Protein AF-A0A1D1Y0Y3-F1 (afdb_monomer_lite)

Radius of gyration: 19.17 Å; chains: 1; bounding box: 54×36×63 Å

Organism: NCBI:txid1678845

Structure (mmCIF, N/CA/C/O backbone):
data_AF-A0A1D1Y0Y3-F1
#
_entry.id   AF-A0A1D1Y0Y3-F1
#
loop_
_atom_site.group_PDB
_atom_site.id
_atom_site.type_symbol
_atom_site.label_atom_id
_atom_site.label_alt_id
_atom_site.label_comp_id
_atom_site.label_asym_id
_atom_site.label_entity_id
_atom_site.label_seq_id
_atom_site.pdbx_PDB_ins_code
_atom_site.Cartn_x
_atom_site.Cartn_y
_atom_site.Cartn_z
_atom_site.occupancy
_atom_site.B_iso_or_equiv
_atom_site.auth_seq_id
_atom_site.auth_comp_id
_atom_site.auth_asym_id
_atom_site.auth_atom_id
_atom_site.pdbx_PDB_model_num
ATOM 1 N N . ASN A 1 1 ? 37.217 -6.442 -28.631 1.00 51.69 1 ASN A N 1
ATOM 2 C CA . ASN A 1 1 ? 36.658 -6.351 -27.261 1.00 51.69 1 ASN A CA 1
ATOM 3 C C . ASN A 1 1 ? 35.820 -5.081 -27.167 1.00 51.69 1 ASN A C 1
ATOM 5 O O . ASN A 1 1 ? 36.260 -4.084 -26.626 1.00 51.69 1 ASN A O 1
ATOM 9 N N . ALA A 1 2 ? 34.796 -4.977 -28.010 1.00 62.00 2 ALA A N 1
ATOM 10 C CA . ALA A 1 2 ? 33.415 -5.377 -27.722 1.00 62.00 2 ALA A CA 1
ATOM 11 C C . ALA A 1 2 ? 32.707 -4.309 -26.857 1.00 62.00 2 ALA A C 1
ATOM 13 O O . ALA A 1 2 ? 33.110 -4.114 -25.711 1.00 62.00 2 ALA A O 1
ATOM 14 N N . PRO A 1 3 ? 31.664 -3.628 -27.375 1.00 63.59 3 PRO A N 1
ATOM 15 C CA . PRO A 1 3 ? 30.849 -2.651 -26.646 1.00 63.59 3 PRO A CA 1
ATOM 16 C C . PRO A 1 3 ? 29.945 -3.350 -25.611 1.00 63.59 3 PRO A C 1
ATOM 18 O O . PRO A 1 3 ? 28.720 -3.245 -25.638 1.00 63.59 3 PRO A O 1
ATOM 21 N N . ALA A 1 4 ? 30.553 -4.105 -24.698 1.00 76.31 4 ALA A N 1
ATOM 22 C CA . ALA A 1 4 ? 29.864 -4.874 -23.669 1.00 76.31 4 ALA A CA 1
ATOM 23 C C . ALA A 1 4 ? 29.326 -3.969 -22.551 1.00 76.31 4 ALA A C 1
ATOM 25 O O . ALA A 1 4 ? 28.249 -4.209 -22.025 1.00 76.31 4 ALA A O 1
ATOM 26 N N . LEU A 1 5 ? 30.036 -2.885 -22.221 1.00 81.31 5 LEU A N 1
ATOM 27 C CA . LEU A 1 5 ? 29.617 -1.952 -21.174 1.00 81.31 5 LEU A CA 1
ATOM 28 C C . LEU A 1 5 ? 28.300 -1.207 -21.499 1.00 81.31 5 LEU A C 1
ATOM 30 O O . LEU A 1 5 ? 27.392 -1.251 -20.668 1.00 81.31 5 LEU A O 1
ATOM 34 N N . PRO A 1 6 ? 28.127 -0.563 -22.677 1.00 88.19 6 PRO A N 1
ATOM 35 C CA . PRO A 1 6 ? 26.881 0.146 -22.984 1.00 88.19 6 PRO A CA 1
ATOM 36 C C . PRO A 1 6 ? 25.687 -0.799 -23.166 1.00 88.19 6 PRO A C 1
ATOM 38 O O . PRO A 1 6 ? 24.570 -0.453 -22.793 1.00 88.19 6 PRO A O 1
ATOM 41 N N . THR A 1 7 ? 25.908 -2.004 -23.697 1.00 87.38 7 THR A N 1
ATOM 42 C CA . THR A 1 7 ? 24.848 -3.012 -23.858 1.00 87.38 7 THR A CA 1
ATOM 43 C C . THR A 1 7 ? 24.394 -3.575 -22.512 1.00 87.38 7 THR A C 1
ATOM 45 O O . THR A 1 7 ? 23.192 -3.682 -22.274 1.00 87.38 7 THR A O 1
ATOM 48 N N . LEU A 1 8 ? 25.323 -3.850 -21.592 1.00 88.88 8 LEU A N 1
ATOM 49 C CA . LEU A 1 8 ? 25.001 -4.291 -20.234 1.00 88.88 8 LEU A CA 1
ATOM 50 C C . LEU A 1 8 ? 24.248 -3.208 -19.444 1.00 88.88 8 LEU A C 1
ATOM 52 O O . LEU A 1 8 ? 23.271 -3.512 -18.761 1.00 88.88 8 LEU A O 1
ATOM 56 N N . LEU A 1 9 ? 24.649 -1.939 -19.588 1.00 89.88 9 LEU A N 1
ATOM 57 C CA . LEU A 1 9 ? 23.944 -0.809 -18.977 1.00 89.88 9 LEU A CA 1
ATOM 58 C C . LEU A 1 9 ? 22.522 -0.654 -19.537 1.00 89.88 9 LEU A C 1
ATOM 60 O O . LEU A 1 9 ? 21.582 -0.460 -18.768 1.00 89.88 9 LEU A O 1
ATOM 64 N N . ALA A 1 10 ? 22.343 -0.777 -20.855 1.00 89.62 10 ALA A N 1
ATOM 65 C CA . ALA A 1 10 ? 21.025 -0.702 -21.483 1.00 89.62 10 ALA A CA 1
ATOM 66 C C . ALA A 1 10 ? 20.090 -1.822 -20.995 1.00 89.62 10 ALA A C 1
ATOM 68 O O . ALA A 1 10 ? 18.932 -1.557 -20.672 1.00 89.62 10 ALA A O 1
ATOM 69 N N . LEU A 1 11 ? 20.596 -3.054 -20.872 1.00 89.62 11 LEU A N 1
ATOM 70 C CA . LEU A 1 11 ? 19.835 -4.180 -20.322 1.00 89.62 11 LEU A CA 1
ATOM 71 C C . LEU A 1 11 ? 19.471 -3.968 -18.847 1.00 89.62 11 LEU A C 1
ATOM 73 O O . LEU A 1 11 ? 18.345 -4.269 -18.451 1.00 89.62 11 LEU A O 1
ATOM 77 N N . LEU A 1 12 ? 20.384 -3.410 -18.046 1.00 88.25 12 LEU A N 1
ATOM 78 C CA . LEU A 1 12 ? 20.122 -3.079 -16.645 1.00 88.25 12 LEU A CA 1
ATOM 79 C C . LEU A 1 12 ? 19.013 -2.028 -16.513 1.00 88.25 12 LEU A C 1
ATOM 81 O O . LEU A 1 12 ? 18.077 -2.224 -15.741 1.00 88.25 12 LEU A O 1
ATOM 85 N N . LEU A 1 13 ? 19.089 -0.936 -17.278 1.00 88.12 13 LEU A N 1
ATOM 86 C CA . LEU A 1 13 ? 18.068 0.118 -17.279 1.00 88.12 13 LEU A CA 1
ATOM 87 C C . LEU A 1 13 ? 16.710 -0.416 -17.738 1.00 88.12 13 LEU A C 1
ATOM 89 O O . LEU A 1 13 ? 15.682 -0.090 -17.143 1.00 88.12 13 LEU A O 1
ATOM 93 N N . LEU A 1 14 ? 16.709 -1.281 -18.753 1.00 87.25 14 LEU A N 1
ATOM 94 C CA . LEU A 1 14 ? 15.502 -1.938 -19.232 1.00 87.25 14 LEU A CA 1
ATOM 95 C C . LEU A 1 14 ? 14.884 -2.818 -18.131 1.00 87.25 14 LEU A C 1
ATOM 97 O O . LEU A 1 14 ? 13.700 -2.674 -17.828 1.00 87.25 14 LEU A O 1
ATOM 101 N N . ALA A 1 15 ? 15.679 -3.658 -17.465 1.00 84.06 15 ALA A N 1
ATOM 102 C CA . ALA A 1 15 ? 15.217 -4.476 -16.342 1.00 84.06 15 ALA A CA 1
ATOM 103 C C . ALA A 1 15 ? 14.662 -3.624 -15.183 1.00 84.06 15 ALA A C 1
ATOM 105 O O . ALA A 1 15 ? 13.610 -3.941 -14.623 1.00 84.06 15 ALA A O 1
ATOM 106 N N . LEU A 1 16 ? 15.322 -2.507 -14.863 1.00 81.94 16 LEU A N 1
ATOM 107 C CA . LEU A 1 16 ? 14.875 -1.575 -13.827 1.00 81.94 16 LEU A CA 1
ATOM 108 C C . LEU A 1 16 ? 13.547 -0.897 -14.194 1.00 81.94 16 LEU A C 1
ATOM 110 O O . LEU A 1 16 ? 12.701 -0.680 -13.325 1.00 81.94 16 LEU A O 1
ATOM 114 N N . SER A 1 17 ? 13.333 -0.609 -15.481 1.00 79.81 17 SER A N 1
ATOM 115 C CA . SER A 1 17 ? 12.080 -0.024 -15.960 1.00 79.81 17 SER A CA 1
ATOM 116 C C . SER A 1 17 ? 10.904 -0.995 -15.823 1.00 79.81 17 SER A C 1
ATOM 118 O O . SER A 1 17 ? 9.853 -0.598 -15.324 1.00 79.81 17 SER A O 1
ATOM 120 N N . PHE A 1 18 ? 11.092 -2.283 -16.141 1.00 77.88 18 PHE A N 1
ATOM 121 C CA . PHE A 1 18 ? 10.076 -3.321 -15.920 1.00 77.88 18 PHE A CA 1
ATOM 122 C C . PHE A 1 18 ? 9.676 -3.452 -14.445 1.00 77.88 18 PHE A C 1
ATOM 124 O O . PHE A 1 18 ? 8.503 -3.671 -14.132 1.00 77.88 18 PHE A O 1
ATOM 131 N N . LEU A 1 19 ? 10.625 -3.246 -13.530 1.00 73.25 19 LEU A N 1
ATOM 132 C CA . LEU A 1 19 ? 10.358 -3.207 -12.093 1.00 73.25 19 LEU A CA 1
ATOM 133 C C . LEU A 1 19 ? 9.391 -2.077 -11.714 1.00 73.25 19 LEU A C 1
ATOM 135 O O . LEU A 1 19 ? 8.545 -2.248 -10.836 1.00 73.25 19 LEU A O 1
ATOM 139 N N . TRP A 1 20 ? 9.470 -0.940 -12.407 1.00 71.38 20 TRP A N 1
ATOM 140 C CA . TRP A 1 20 ? 8.599 0.207 -12.163 1.00 71.38 20 TRP A CA 1
ATOM 141 C C . TRP A 1 20 ? 7.155 -0.040 -12.611 1.00 71.38 20 TRP A C 1
ATOM 143 O O . TRP A 1 20 ? 6.235 0.438 -11.953 1.00 71.38 20 TRP A O 1
ATOM 153 N N . PHE A 1 21 ? 6.946 -0.826 -13.675 1.00 72.75 21 PHE A N 1
ATOM 154 C CA . PHE A 1 21 ? 5.620 -1.174 -14.211 1.00 72.75 21 PHE A CA 1
ATOM 155 C C . PHE A 1 21 ? 4.878 -2.259 -13.420 1.00 72.75 21 PHE A C 1
ATOM 157 O O . PHE A 1 21 ? 3.725 -2.565 -13.728 1.00 72.75 21 PHE A O 1
ATOM 164 N N . SER A 1 22 ? 5.508 -2.846 -12.403 1.00 73.19 22 SER A N 1
ATOM 165 C CA . SER A 1 22 ? 4.875 -3.883 -11.589 1.00 73.19 22 SER A CA 1
ATOM 166 C C . SER A 1 22 ? 3.700 -3.323 -10.768 1.00 73.19 22 SER A C 1
ATOM 168 O O . SER A 1 22 ? 3.808 -2.222 -10.214 1.00 73.19 22 SER A O 1
ATOM 170 N N . PRO A 1 23 ? 2.581 -4.067 -10.644 1.00 74.50 23 PRO A N 1
ATOM 171 C CA . PRO A 1 23 ? 1.415 -3.616 -9.890 1.00 74.50 23 PRO A CA 1
ATOM 172 C C . PRO A 1 23 ? 1.781 -3.408 -8.415 1.00 74.50 23 PRO A C 1
ATOM 174 O O . PRO A 1 23 ? 2.357 -4.286 -7.772 1.00 74.50 23 PRO A O 1
ATOM 177 N N . GLY A 1 24 ? 1.477 -2.220 -7.889 1.00 75.69 24 GLY A N 1
ATOM 178 C CA . GLY A 1 24 ? 1.819 -1.825 -6.522 1.00 75.69 24 GLY A CA 1
ATOM 179 C C . GLY A 1 24 ? 3.249 -1.306 -6.333 1.00 75.69 24 GLY A C 1
ATOM 180 O O . GLY A 1 24 ? 3.569 -0.834 -5.242 1.00 75.69 24 GLY A O 1
ATOM 181 N N . GLY A 1 25 ? 4.100 -1.328 -7.362 1.00 82.25 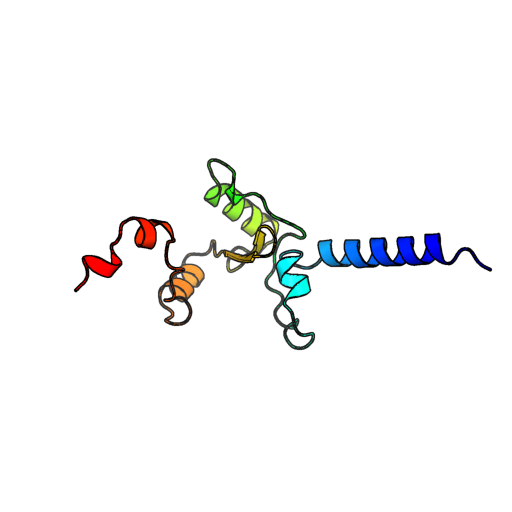25 GLY A N 1
ATOM 182 C CA . GLY A 1 25 ? 5.420 -0.693 -7.352 1.00 82.25 25 GLY A CA 1
ATOM 183 C C . GLY A 1 25 ? 6.595 -1.576 -6.927 1.00 82.25 25 GLY A C 1
ATOM 184 O O . GLY A 1 25 ? 6.484 -2.793 -6.783 1.00 82.25 25 GLY A O 1
ATOM 185 N N . LEU A 1 26 ? 7.750 -0.933 -6.717 1.00 79.12 26 LEU A N 1
ATOM 186 C CA . LEU A 1 26 ? 9.039 -1.604 -6.502 1.00 79.12 26 LEU A CA 1
ATOM 187 C C . LEU A 1 26 ? 9.048 -2.552 -5.299 1.00 79.12 26 LEU A C 1
ATOM 189 O O . LEU A 1 26 ? 9.588 -3.651 -5.390 1.00 79.12 26 LEU A O 1
ATOM 193 N N . ALA A 1 27 ? 8.437 -2.161 -4.177 1.00 81.69 27 ALA A N 1
ATOM 194 C CA . ALA A 1 27 ? 8.450 -2.986 -2.972 1.00 81.69 27 ALA A CA 1
ATOM 195 C C . ALA A 1 27 ? 7.687 -4.304 -3.184 1.00 81.69 27 ALA A C 1
ATOM 197 O O . ALA A 1 27 ? 8.060 -5.339 -2.632 1.00 81.69 27 ALA A O 1
ATOM 198 N N . TRP A 1 28 ? 6.643 -4.282 -4.016 1.00 78.19 28 TRP A N 1
ATOM 199 C CA . TRP A 1 28 ? 5.884 -5.470 -4.403 1.00 78.19 28 TRP A CA 1
ATOM 200 C C . TRP A 1 28 ? 6.635 -6.322 -5.426 1.00 78.19 28 TRP A C 1
ATOM 202 O O . TRP A 1 28 ? 6.676 -7.542 -5.263 1.00 78.19 28 TRP A O 1
ATOM 212 N N . ALA A 1 29 ? 7.303 -5.694 -6.399 1.00 77.94 29 ALA A N 1
ATOM 213 C CA . ALA A 1 29 ? 8.141 -6.382 -7.383 1.00 77.94 29 ALA A CA 1
ATOM 214 C C . ALA A 1 29 ? 9.297 -7.164 -6.732 1.00 77.94 29 ALA A C 1
ATOM 216 O O . ALA A 1 29 ? 9.569 -8.301 -7.107 1.00 77.94 29 ALA A O 1
ATOM 217 N N . LEU A 1 30 ? 9.942 -6.577 -5.720 1.00 78.19 30 LEU A N 1
ATOM 218 C CA . LEU A 1 30 ? 11.085 -7.176 -5.021 1.00 78.19 30 LEU A CA 1
ATOM 219 C C . LEU A 1 30 ? 10.692 -8.251 -3.995 1.00 78.19 30 LEU A C 1
ATOM 221 O O . LEU A 1 30 ? 11.527 -9.064 -3.608 1.00 78.19 30 LEU A O 1
ATOM 225 N N . SER A 1 31 ? 9.438 -8.261 -3.532 1.00 71.31 31 SER A N 1
ATOM 226 C CA . SER A 1 31 ? 8.998 -9.136 -2.433 1.00 71.31 31 SER A CA 1
ATOM 227 C C . SER A 1 31 ? 8.278 -10.409 -2.886 1.00 71.31 31 SER A C 1
ATOM 229 O O . SER A 1 31 ? 7.958 -11.254 -2.048 1.00 71.31 31 SER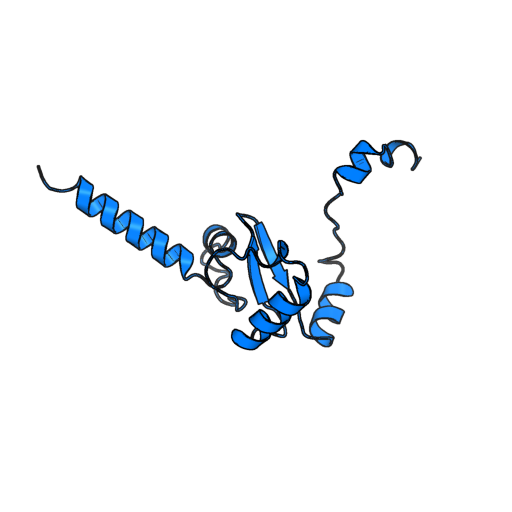 A O 1
ATOM 231 N N . ALA A 1 32 ? 7.954 -10.549 -4.173 1.00 61.81 32 ALA A N 1
ATOM 232 C CA . ALA A 1 32 ? 7.141 -11.658 -4.656 1.00 61.81 32 ALA A CA 1
ATOM 233 C C . ALA A 1 32 ? 8.002 -12.885 -5.027 1.00 61.81 32 ALA A C 1
ATOM 235 O O . ALA A 1 32 ? 8.737 -12.839 -6.012 1.00 61.81 32 ALA A O 1
ATOM 236 N N . PRO A 1 33 ? 7.875 -14.038 -4.337 1.00 53.81 33 PRO A N 1
ATOM 237 C CA . PRO A 1 33 ? 8.288 -15.305 -4.928 1.00 53.81 33 PRO A CA 1
ATOM 238 C C . PRO A 1 33 ? 7.368 -15.614 -6.120 1.00 53.81 33 PRO A C 1
ATOM 240 O O . PRO A 1 33 ? 6.143 -15.548 -5.989 1.00 53.81 33 PRO A O 1
ATOM 243 N N . ALA A 1 34 ? 7.953 -16.006 -7.259 1.00 54.06 34 ALA A N 1
ATOM 244 C CA . ALA A 1 34 ? 7.302 -16.192 -8.569 1.00 54.06 34 ALA A CA 1
ATOM 245 C C . ALA A 1 34 ? 5.988 -17.013 -8.576 1.00 54.06 34 ALA A C 1
ATOM 247 O O . ALA A 1 34 ? 5.206 -16.928 -9.515 1.00 54.06 34 ALA A O 1
ATOM 248 N N . ARG A 1 35 ? 5.709 -17.789 -7.520 1.00 47.53 35 ARG A N 1
ATOM 249 C CA . ARG A 1 35 ? 4.518 -18.644 -7.373 1.00 47.53 35 ARG A CA 1
ATOM 250 C C . ARG A 1 35 ? 3.283 -17.954 -6.763 1.00 47.53 35 ARG A C 1
ATOM 252 O O . ARG A 1 35 ? 2.201 -18.522 -6.836 1.00 47.53 35 ARG A O 1
ATOM 259 N N . ARG A 1 36 ? 3.402 -16.752 -6.176 1.00 51.03 36 ARG A N 1
ATOM 260 C CA . ARG A 1 36 ? 2.269 -16.000 -5.571 1.00 51.03 36 ARG A CA 1
ATOM 261 C C . ARG A 1 36 ? 1.739 -14.844 -6.431 1.00 51.03 36 ARG A C 1
ATOM 263 O O . ARG A 1 36 ? 0.822 -14.148 -6.012 1.00 51.03 36 ARG A O 1
ATOM 270 N N . ALA A 1 37 ? 2.253 -14.685 -7.650 1.00 50.38 37 ALA A N 1
ATOM 271 C CA . ALA A 1 37 ? 1.806 -13.671 -8.610 1.00 50.38 37 ALA A CA 1
ATOM 272 C C . ALA A 1 37 ? 0.348 -13.854 -9.097 1.00 50.38 37 ALA A C 1
ATOM 274 O O . ALA A 1 37 ? -0.196 -12.962 -9.740 1.00 50.38 37 ALA A O 1
ATOM 275 N N . ALA A 1 38 ? -0.298 -14.984 -8.779 1.00 43.31 38 ALA A N 1
ATOM 276 C CA . ALA A 1 38 ? -1.639 -15.340 -9.250 1.00 43.31 38 ALA A CA 1
ATOM 277 C C . ALA A 1 38 ? -2.775 -14.448 -8.708 1.00 43.31 38 ALA A C 1
ATOM 279 O O . ALA A 1 38 ? -3.855 -14.425 -9.288 1.00 43.31 38 ALA A O 1
ATOM 280 N N . ALA A 1 39 ? -2.540 -13.688 -7.636 1.00 55.53 39 ALA A N 1
ATOM 281 C CA . ALA A 1 39 ? -3.476 -12.679 -7.140 1.00 55.53 39 ALA A CA 1
ATOM 282 C C . ALA A 1 39 ? -2.754 -11.334 -7.019 1.00 55.53 39 ALA A C 1
ATOM 284 O O . ALA A 1 39 ? -2.543 -10.817 -5.922 1.00 55.53 39 ALA A O 1
ATOM 285 N N . ALA A 1 40 ? -2.301 -10.796 -8.154 1.00 69.94 40 ALA A N 1
ATOM 286 C CA . ALA A 1 40 ? -1.742 -9.454 -8.201 1.00 69.94 40 ALA A CA 1
ATOM 287 C C . ALA A 1 40 ? -2.817 -8.453 -7.753 1.00 69.94 40 ALA A C 1
ATOM 289 O O . ALA A 1 40 ? -3.771 -8.175 -8.479 1.00 69.94 40 ALA A O 1
ATOM 290 N N . ILE A 1 41 ? -2.680 -7.945 -6.526 1.00 81.88 41 ILE A N 1
ATOM 291 C CA . ILE A 1 41 ? -3.541 -6.884 -6.009 1.00 81.88 41 ILE A CA 1
ATOM 292 C C . ILE A 1 41 ? -3.345 -5.671 -6.931 1.00 81.88 41 ILE A C 1
ATOM 294 O O . ILE A 1 41 ? -2.201 -5.249 -7.131 1.00 81.88 41 ILE A O 1
ATOM 298 N N . PRO A 1 42 ? -4.418 -5.116 -7.518 1.00 86.00 42 PRO A N 1
ATOM 299 C CA . PRO A 1 42 ? -4.291 -4.002 -8.443 1.00 86.00 42 PRO A CA 1
ATOM 300 C C . PRO A 1 42 ? -3.730 -2.777 -7.719 1.00 86.00 42 PRO A C 1
ATOM 302 O O . PRO A 1 42 ? -4.017 -2.532 -6.547 1.00 86.00 42 PRO A O 1
ATOM 305 N N . GLY A 1 43 ? -2.913 -1.994 -8.412 1.00 84.88 43 GLY A N 1
ATOM 306 C CA . GLY A 1 43 ? -2.240 -0.861 -7.799 1.00 84.88 43 GLY A CA 1
ATOM 307 C C . GLY A 1 43 ? -1.473 -0.021 -8.808 1.00 84.88 43 GLY A C 1
ATOM 308 O O . GLY A 1 43 ? -1.040 -0.562 -9.829 1.00 84.88 43 GLY A O 1
ATOM 309 N N . PRO A 1 44 ? -1.299 1.284 -8.551 1.00 84.06 44 PRO A N 1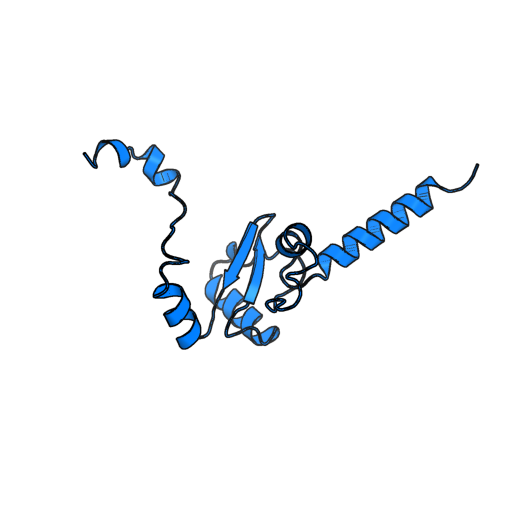
ATOM 310 C CA . PRO A 1 44 ? -0.472 2.124 -9.399 1.00 84.06 44 PRO A CA 1
ATOM 311 C C . PRO A 1 44 ? 0.972 1.595 -9.455 1.00 84.06 44 PRO A C 1
ATOM 313 O O . PRO A 1 44 ? 1.495 1.135 -8.434 1.00 84.06 44 PRO A O 1
ATOM 316 N N . PRO A 1 45 ? 1.622 1.659 -10.630 1.00 77.81 45 PRO A N 1
ATOM 317 C CA . PRO A 1 45 ? 3.047 1.379 -10.758 1.00 77.81 45 PRO A CA 1
ATOM 318 C C . PRO A 1 45 ? 3.891 2.450 -10.043 1.00 77.81 45 PRO A C 1
ATOM 320 O O . PRO A 1 45 ? 3.479 3.604 -9.906 1.00 77.81 45 PRO A O 1
ATOM 323 N N . GLY A 1 46 ? 5.102 2.080 -9.622 1.00 77.81 46 GLY A N 1
ATOM 324 C CA . GLY A 1 46 ? 6.075 2.998 -9.016 1.00 77.81 46 GLY A CA 1
ATOM 325 C C . GLY A 1 46 ? 5.916 3.275 -7.513 1.00 77.81 46 GLY A C 1
ATOM 326 O O . GLY A 1 46 ? 5.362 2.481 -6.755 1.00 77.81 46 GLY A O 1
ATOM 327 N N . VAL A 1 47 ? 6.483 4.397 -7.061 1.00 66.81 47 VAL A N 1
ATOM 328 C CA . VAL A 1 47 ? 6.496 4.816 -5.648 1.00 66.81 47 VAL A CA 1
ATOM 329 C C . VAL A 1 47 ? 5.454 5.909 -5.424 1.00 66.81 47 VAL A C 1
ATOM 331 O O . VAL A 1 47 ? 5.493 6.952 -6.077 1.00 66.81 47 VAL A O 1
ATOM 334 N N . LEU A 1 48 ? 4.536 5.701 -4.478 1.00 73.25 48 LEU A N 1
ATOM 335 C CA . LEU A 1 48 ? 3.539 6.702 -4.108 1.00 73.25 48 LEU A CA 1
ATOM 336 C C . LEU A 1 48 ? 4.012 7.547 -2.925 1.00 73.25 48 LEU A C 1
ATOM 338 O O . LEU A 1 48 ? 4.172 7.060 -1.810 1.00 73.25 48 LEU A O 1
ATOM 342 N N . LEU A 1 49 ? 4.106 8.858 -3.151 1.00 69.44 49 LEU A N 1
ATOM 343 C CA . LEU A 1 49 ? 4.296 9.876 -2.107 1.00 69.44 49 LEU A CA 1
ATOM 344 C C . LEU A 1 49 ? 2.960 10.479 -1.633 1.00 69.44 49 LEU A C 1
ATOM 346 O O . LEU A 1 49 ? 2.924 11.544 -1.019 1.00 69.44 49 LEU A O 1
ATOM 350 N N . ALA A 1 50 ? 1.834 9.818 -1.929 1.00 69.12 50 ALA A N 1
ATOM 351 C CA . ALA A 1 50 ? 0.490 10.317 -1.625 1.00 69.12 50 ALA A CA 1
ATOM 352 C C . ALA A 1 50 ? 0.257 10.553 -0.120 1.00 69.12 50 ALA A C 1
ATOM 354 O O . ALA A 1 50 ? -0.555 11.401 0.246 1.00 69.12 50 ALA A O 1
ATOM 355 N N . LEU A 1 51 ? 0.998 9.849 0.745 1.00 74.50 51 LEU A N 1
ATOM 356 C CA . LEU A 1 51 ? 0.947 10.017 2.200 1.00 74.50 51 LEU A CA 1
ATOM 357 C C . LEU A 1 51 ? 1.520 11.357 2.687 1.00 74.50 51 LEU A C 1
ATOM 359 O O . LEU A 1 51 ? 1.172 11.794 3.778 1.00 74.50 51 LEU A O 1
ATOM 363 N N . SER A 1 52 ? 2.348 12.033 1.887 1.00 75.00 52 SER A N 1
ATOM 364 C CA . SER A 1 52 ? 2.972 13.313 2.253 1.00 75.00 52 SER A CA 1
ATOM 365 C C . SER A 1 52 ? 2.072 14.530 2.000 1.00 75.00 52 SER A C 1
ATOM 367 O O . SER A 1 52 ? 2.474 15.655 2.286 1.00 75.00 52 SER A O 1
ATOM 369 N N . ARG A 1 53 ? 0.868 14.344 1.436 1.00 75.25 53 ARG A N 1
ATOM 370 C CA . ARG A 1 53 ? -0.057 15.444 1.109 1.00 75.25 53 ARG A CA 1
ATOM 371 C C . ARG A 1 53 ? -1.091 15.679 2.225 1.00 75.25 53 ARG A C 1
ATOM 373 O O . ARG A 1 53 ? -1.559 14.702 2.809 1.00 75.25 53 ARG A O 1
ATOM 380 N N . PRO A 1 54 ? -1.567 16.929 2.437 1.00 71.75 54 PRO A N 1
ATOM 381 C CA . PRO A 1 54 ? -2.552 17.279 3.478 1.00 71.75 54 PRO A CA 1
ATOM 382 C C . PRO A 1 54 ? -3.908 16.544 3.427 1.00 71.75 54 PRO A C 1
ATOM 384 O O . PRO A 1 54 ? -4.731 16.701 4.320 1.00 71.75 54 PRO A O 1
ATOM 387 N N . LEU A 1 55 ? -4.173 15.731 2.399 1.00 85.25 55 LEU A N 1
ATOM 388 C CA . LEU A 1 55 ? -5.410 14.965 2.212 1.00 85.25 55 LEU A CA 1
ATOM 389 C C . LEU A 1 55 ? -5.109 13.579 1.619 1.00 85.25 55 LEU A C 1
ATOM 391 O O . LEU A 1 55 ? -5.738 13.147 0.648 1.00 85.25 55 LEU A O 1
ATOM 395 N N . ALA A 1 56 ? -4.132 12.879 2.202 1.00 86.44 56 ALA A N 1
ATOM 396 C CA . ALA A 1 56 ? -3.679 11.566 1.741 1.00 86.44 56 ALA A CA 1
ATOM 397 C C . ALA A 1 56 ? -4.835 10.576 1.502 1.00 86.44 56 ALA A C 1
ATOM 399 O O . ALA A 1 56 ? -4.893 9.937 0.456 1.00 86.44 56 ALA A O 1
ATOM 400 N N . HIS A 1 57 ? -5.810 10.512 2.414 1.00 88.69 57 HIS A N 1
ATOM 401 C CA . HIS A 1 57 ? -6.965 9.615 2.289 1.00 88.69 57 HIS A CA 1
ATOM 402 C C . HIS A 1 57 ? -7.831 9.906 1.048 1.00 88.69 57 HIS A C 1
ATOM 404 O O . HIS A 1 57 ? -8.303 8.968 0.410 1.00 88.69 57 HIS A O 1
ATOM 410 N N . ARG A 1 58 ? -8.006 11.180 0.655 1.00 90.94 58 ARG A N 1
ATOM 411 C CA . ARG A 1 58 ? -8.750 11.543 -0.567 1.00 90.94 58 ARG A CA 1
ATOM 412 C C . ARG A 1 58 ? -7.978 11.156 -1.819 1.00 90.94 58 ARG A C 1
ATOM 414 O O . ARG A 1 58 ? -8.544 10.537 -2.711 1.00 90.94 58 ARG A O 1
ATOM 421 N N . THR A 1 59 ? -6.676 11.447 -1.830 1.00 90.06 59 THR A N 1
ATOM 422 C CA . THR A 1 59 ? -5.790 11.083 -2.947 1.00 90.06 59 THR A CA 1
ATOM 423 C C . THR A 1 59 ? -5.768 9.565 -3.146 1.00 90.06 59 THR A C 1
ATOM 425 O O . THR A 1 59 ? -5.892 9.079 -4.265 1.00 90.06 59 THR A O 1
ATOM 428 N N . LEU A 1 60 ? -5.671 8.794 -2.058 1.00 90.62 60 LEU A N 1
ATOM 429 C CA . LEU A 1 60 ? -5.713 7.332 -2.109 1.00 90.62 60 LEU A CA 1
ATOM 430 C C . LEU A 1 60 ? -7.072 6.807 -2.593 1.00 90.62 60 LEU A C 1
ATOM 432 O O . LEU A 1 60 ? -7.102 5.872 -3.389 1.00 90.62 60 LEU A O 1
ATOM 436 N N . ALA A 1 61 ? -8.182 7.419 -2.172 1.00 91.44 61 ALA A N 1
ATOM 437 C CA . ALA A 1 61 ? -9.514 7.037 -2.638 1.00 91.44 61 ALA A CA 1
ATOM 438 C C . ALA A 1 61 ? -9.719 7.330 -4.136 1.00 91.44 61 ALA A C 1
ATOM 440 O O . ALA A 1 61 ? -10.339 6.539 -4.845 1.00 91.44 61 ALA A O 1
ATOM 441 N N . GLU A 1 62 ? -9.203 8.453 -4.638 1.00 91.56 62 GLU A N 1
ATOM 442 C CA . GLU A 1 62 ? -9.215 8.781 -6.070 1.00 91.56 62 GLU A CA 1
ATOM 443 C C . GLU A 1 62 ? -8.358 7.805 -6.881 1.00 91.56 62 GLU A C 1
ATOM 445 O O . GLU A 1 62 ? -8.835 7.268 -7.881 1.00 91.56 62 GLU A O 1
ATOM 450 N N . LEU A 1 63 ? -7.147 7.491 -6.412 1.00 90.19 63 LEU A N 1
ATOM 451 C CA . LEU A 1 63 ? -6.274 6.494 -7.041 1.00 90.19 63 LEU A CA 1
ATOM 452 C C . LEU A 1 63 ? -6.924 5.108 -7.081 1.00 90.19 63 LEU A C 1
ATOM 454 O O . LEU A 1 63 ? -6.914 4.448 -8.121 1.00 90.19 63 LEU A O 1
ATOM 458 N N . ALA A 1 64 ? -7.560 4.687 -5.988 1.00 92.50 64 ALA A N 1
ATOM 459 C CA . ALA A 1 64 ? -8.261 3.411 -5.933 1.00 92.50 64 ALA A CA 1
ATOM 460 C C . ALA A 1 64 ? -9.412 3.349 -6.951 1.00 92.50 64 ALA A C 1
ATOM 462 O O . ALA A 1 64 ? -9.627 2.309 -7.575 1.00 92.50 64 ALA A O 1
ATOM 463 N N . ARG A 1 65 ? -10.127 4.458 -7.182 1.00 92.69 65 ARG A N 1
ATOM 464 C CA . ARG A 1 65 ? -11.146 4.536 -8.244 1.00 92.69 65 ARG A CA 1
ATOM 465 C C . ARG A 1 65 ? -10.521 4.499 -9.638 1.00 92.69 65 ARG A C 1
ATOM 467 O O . ARG A 1 65 ? -10.987 3.725 -10.472 1.00 92.69 65 ARG A O 1
ATOM 474 N N . ALA A 1 66 ? -9.458 5.270 -9.872 1.00 90.75 66 ALA A N 1
ATOM 475 C CA . ALA A 1 66 ? -8.775 5.346 -11.166 1.00 90.75 66 ALA A CA 1
ATOM 476 C C . ALA A 1 66 ? -8.231 3.978 -11.619 1.00 90.75 66 ALA A C 1
ATOM 478 O O . ALA A 1 66 ? -8.360 3.610 -12.784 1.00 90.75 66 ALA A O 1
ATOM 479 N N . HIS A 1 67 ? -7.704 3.187 -10.681 1.00 88.00 67 HIS A N 1
ATOM 480 C CA . HIS A 1 67 ? -7.161 1.850 -10.943 1.00 88.00 67 HIS A CA 1
ATOM 481 C C . HIS A 1 67 ? -8.184 0.712 -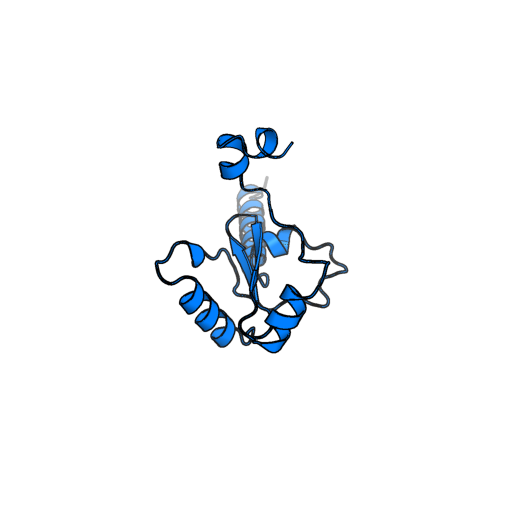10.795 1.00 88.00 67 HIS A C 1
ATOM 483 O O . HIS A 1 67 ? -7.797 -0.455 -10.815 1.00 88.00 67 HIS A O 1
ATOM 489 N N . ARG A 1 68 ? -9.484 1.017 -10.628 1.00 90.50 68 ARG A N 1
ATOM 490 C CA . ARG A 1 68 ? -10.546 0.022 -10.350 1.00 90.50 68 ARG A CA 1
ATOM 491 C C . ARG A 1 68 ? -10.206 -0.908 -9.168 1.00 90.50 68 ARG A C 1
ATOM 493 O O . ARG A 1 68 ? -10.629 -2.058 -9.117 1.00 90.50 68 ARG A O 1
ATOM 500 N N . ALA A 1 69 ? -9.475 -0.378 -8.193 1.00 91.62 69 ALA A N 1
ATOM 501 C CA . ALA A 1 69 ? -8.912 -1.060 -7.032 1.00 91.62 69 ALA A CA 1
ATOM 502 C C . ALA A 1 69 ? -9.596 -0.628 -5.717 1.00 91.62 69 ALA A C 1
ATOM 504 O O . ALA A 1 69 ? -8.983 -0.595 -4.656 1.00 91.62 69 ALA A O 1
ATOM 505 N N . VAL A 1 70 ? -10.885 -0.267 -5.770 1.00 93.69 70 VAL A N 1
ATOM 506 C CA . VAL A 1 70 ? -11.630 0.296 -4.623 1.00 93.69 70 VAL A CA 1
ATOM 507 C C . VAL A 1 70 ? -11.697 -0.671 -3.437 1.00 93.69 70 VAL A C 1
ATOM 509 O O . VAL A 1 70 ? -11.625 -0.236 -2.291 1.00 93.69 70 VAL A O 1
ATOM 512 N N . ARG A 1 71 ? -11.819 -1.978 -3.695 1.00 93.81 71 ARG A N 1
ATOM 513 C CA . ARG A 1 71 ? -11.863 -3.002 -2.638 1.00 93.81 71 ARG A CA 1
ATOM 514 C C . ARG A 1 71 ? -10.505 -3.211 -1.981 1.00 93.81 71 ARG A C 1
ATOM 516 O O . ARG A 1 71 ? -10.429 -3.292 -0.763 1.00 93.81 71 ARG A O 1
ATOM 523 N N . LEU A 1 72 ? -9.449 -3.288 -2.781 1.00 92.38 72 LEU A N 1
ATOM 524 C CA . LEU A 1 72 ? -8.092 -3.471 -2.292 1.00 92.38 72 LEU A CA 1
ATOM 525 C C . LEU A 1 72 ? -7.111 -2.937 -3.334 1.00 92.38 72 LEU A C 1
ATOM 527 O O . LEU A 1 72 ? -7.096 -3.420 -4.466 1.00 92.38 72 LEU A O 1
ATOM 531 N N . MET A 1 73 ? -6.308 -1.955 -2.938 1.00 92.12 73 MET A N 1
ATOM 532 C CA . MET A 1 73 ? -5.256 -1.361 -3.754 1.00 92.12 73 MET A CA 1
ATOM 533 C C . MET A 1 73 ? -3.899 -1.578 -3.090 1.00 92.12 73 MET A C 1
ATOM 535 O O . MET A 1 73 ? -3.737 -1.255 -1.913 1.00 92.12 73 MET A O 1
ATOM 539 N N . ALA A 1 74 ? -2.921 -2.076 -3.843 1.00 90.19 74 ALA A N 1
ATOM 540 C CA . ALA A 1 74 ? -1.533 -2.190 -3.403 1.00 90.19 74 ALA A CA 1
ATOM 541 C C . ALA A 1 74 ? -0.713 -0.980 -3.862 1.00 90.19 74 ALA A C 1
ATOM 543 O O . ALA A 1 74 ? -0.914 -0.460 -4.957 1.00 90.19 74 ALA A O 1
ATOM 544 N N . PHE A 1 75 ? 0.224 -0.528 -3.035 1.00 87.81 75 PHE A N 1
ATOM 545 C CA . PHE A 1 75 ? 1.198 0.494 -3.413 1.00 87.81 75 PHE A CA 1
ATOM 546 C C . PHE A 1 75 ? 2.482 0.393 -2.585 1.00 87.81 75 PHE A C 1
ATOM 548 O O . PHE A 1 75 ? 2.542 -0.321 -1.580 1.00 87.81 75 PHE A O 1
ATOM 555 N N . SER A 1 76 ? 3.519 1.107 -3.019 1.00 86.69 76 SER A N 1
ATOM 556 C CA . SER A 1 76 ? 4.822 1.167 -2.356 1.00 86.69 76 SER A CA 1
ATOM 557 C C . SER A 1 76 ? 5.099 2.577 -1.849 1.00 86.69 76 SER A C 1
ATOM 559 O O . SER A 1 76 ? 4.860 3.552 -2.565 1.00 86.69 76 SER A O 1
ATOM 561 N N . VAL A 1 77 ? 5.656 2.679 -0.643 1.00 84.56 77 VAL A N 1
ATOM 562 C CA . VAL A 1 77 ? 6.210 3.923 -0.086 1.00 84.56 77 VAL A CA 1
ATOM 563 C C . VAL A 1 77 ? 7.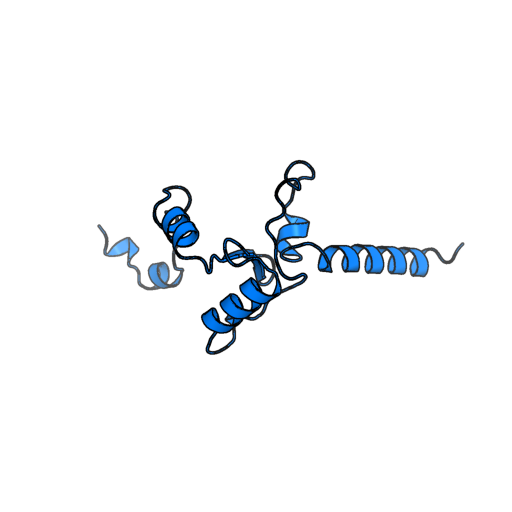661 3.633 0.276 1.00 84.56 77 VAL A C 1
ATOM 565 O O . VAL A 1 77 ? 7.935 2.868 1.201 1.00 84.56 77 VAL A O 1
ATOM 568 N N . GLY A 1 78 ? 8.598 4.173 -0.506 1.00 82.62 78 GLY A N 1
ATOM 569 C CA . GLY A 1 78 ? 9.989 3.721 -0.465 1.00 82.62 78 GLY A CA 1
ATOM 570 C C . GLY A 1 78 ? 10.088 2.226 -0.795 1.00 82.62 78 GLY A C 1
ATOM 571 O O . GLY A 1 78 ? 9.648 1.798 -1.861 1.00 82.62 78 GLY A O 1
ATOM 572 N N . LEU A 1 79 ? 10.631 1.438 0.139 1.00 79.62 79 LEU A N 1
ATOM 573 C CA . LEU A 1 79 ? 10.750 -0.026 0.042 1.00 79.62 79 LEU A CA 1
ATOM 574 C C . LEU A 1 79 ? 9.697 -0.780 0.869 1.00 79.62 79 LEU A C 1
ATOM 576 O O . LEU A 1 79 ? 9.730 -2.007 0.955 1.00 79.62 79 LEU A O 1
ATOM 580 N N . THR A 1 80 ? 8.745 -0.060 1.462 1.00 82.19 80 THR A N 1
ATOM 581 C CA . THR A 1 80 ? 7.689 -0.652 2.281 1.00 82.19 80 THR A CA 1
ATOM 582 C C . THR A 1 80 ? 6.436 -0.883 1.442 1.00 82.19 80 THR A C 1
ATOM 584 O O . THR A 1 80 ? 5.996 -0.014 0.683 1.00 82.19 80 THR A O 1
ATOM 587 N N . ARG A 1 81 ? 5.847 -2.072 1.592 1.00 86.25 81 ARG A N 1
ATOM 588 C CA . ARG A 1 81 ? 4.602 -2.475 0.930 1.00 86.25 81 ARG A CA 1
ATOM 589 C C . ARG A 1 81 ? 3.400 -2.018 1.743 1.00 86.25 81 ARG A C 1
ATOM 591 O O . ARG A 1 81 ? 3.306 -2.332 2.926 1.00 86.25 81 ARG A O 1
ATOM 598 N N . PHE A 1 82 ? 2.462 -1.351 1.086 1.00 86.94 82 PHE A N 1
ATOM 599 C CA . PHE A 1 82 ? 1.197 -0.933 1.673 1.00 86.94 82 PHE A CA 1
ATOM 600 C C . PHE A 1 82 ? 0.013 -1.463 0.869 1.00 86.94 82 PHE A C 1
ATOM 602 O O . PHE A 1 82 ? 0.088 -1.646 -0.348 1.00 86.94 82 PHE A O 1
ATOM 609 N N . VAL A 1 83 ? -1.096 -1.677 1.573 1.00 90.12 83 VAL A N 1
ATOM 610 C CA . VAL A 1 83 ? -2.414 -1.917 0.987 1.00 90.12 83 VAL A CA 1
ATOM 611 C C . VAL A 1 83 ? -3.410 -0.920 1.561 1.00 90.12 83 VAL A C 1
ATOM 613 O O . VAL A 1 83 ? -3.289 -0.499 2.711 1.00 90.12 83 VAL A O 1
ATOM 616 N N . VAL A 1 84 ? -4.406 -0.542 0.769 1.00 91.50 84 VAL A N 1
ATOM 617 C CA . VAL A 1 84 ? -5.523 0.291 1.217 1.00 91.50 84 VAL A CA 1
ATOM 618 C C . VAL A 1 84 ? -6.831 -0.250 0.657 1.00 91.50 84 VAL A C 1
ATOM 620 O O . VAL A 1 84 ? -6.907 -0.640 -0.506 1.00 91.50 84 VAL A O 1
ATOM 623 N N . SER A 1 85 ? -7.870 -0.268 1.489 1.00 94.06 85 SER A N 1
ATOM 624 C CA . SER A 1 85 ? -9.247 -0.535 1.072 1.00 94.06 85 SER A CA 1
ATOM 625 C C . SER A 1 85 ? -10.046 0.761 1.143 1.00 94.06 85 SER A C 1
ATOM 627 O O . SER A 1 85 ? -10.027 1.452 2.160 1.00 94.06 85 SER A O 1
ATOM 629 N N . SER A 1 86 ? -10.750 1.085 0.060 1.00 93.69 86 SER A N 1
ATOM 630 C CA . SER A 1 86 ? -11.704 2.200 -0.018 1.00 93.69 86 SER A CA 1
ATOM 631 C C . SER A 1 86 ? -13.160 1.709 -0.076 1.00 93.69 86 SER A C 1
ATOM 633 O O . SER A 1 86 ? -14.058 2.492 -0.382 1.00 93.69 86 SER A O 1
ATOM 635 N N . HIS A 1 87 ? -13.405 0.420 0.197 1.00 95.44 87 HIS A N 1
ATOM 636 C CA . HIS A 1 87 ? -14.734 -0.193 0.202 1.00 95.44 87 HIS A CA 1
ATOM 637 C C . HIS A 1 87 ? -15.140 -0.583 1.632 1.00 95.44 87 HIS A C 1
ATOM 639 O O . HIS A 1 87 ? -14.369 -1.284 2.293 1.00 95.44 87 HIS A O 1
ATOM 645 N N . PRO A 1 88 ? -16.346 -0.216 2.111 1.00 94.38 88 PRO A N 1
ATOM 646 C CA . PRO A 1 88 ? -16.757 -0.455 3.497 1.00 94.38 88 PRO A CA 1
ATOM 647 C C . PRO A 1 88 ? -16.717 -1.938 3.890 1.00 94.38 88 PRO A C 1
ATOM 649 O O . PRO A 1 88 ? -16.154 -2.268 4.928 1.00 94.38 88 PRO A O 1
ATOM 652 N N . ASP A 1 89 ? -17.231 -2.840 3.049 1.00 95.69 89 ASP A N 1
ATOM 653 C CA . ASP A 1 89 ? -17.235 -4.281 3.358 1.00 95.69 89 ASP A CA 1
ATOM 654 C C . ASP A 1 89 ? -15.829 -4.875 3.506 1.00 95.69 89 ASP A C 1
ATOM 656 O O . ASP A 1 89 ? -15.533 -5.523 4.507 1.00 95.69 89 ASP A O 1
ATOM 660 N N . THR A 1 90 ? -14.930 -4.606 2.554 1.00 94.00 90 THR A N 1
ATOM 661 C CA . THR A 1 90 ? -13.550 -5.110 2.611 1.00 94.00 90 THR A CA 1
ATOM 662 C C . THR A 1 90 ? -12.767 -4.458 3.750 1.00 94.00 90 THR A C 1
ATOM 664 O O . THR A 1 90 ? -11.985 -5.118 4.425 1.00 94.00 90 THR A O 1
ATOM 667 N N . ALA A 1 91 ? -13.001 -3.171 4.027 1.00 93.94 91 ALA A N 1
ATOM 668 C CA . ALA A 1 91 ? -12.415 -2.517 5.196 1.00 93.94 91 ALA A CA 1
ATOM 669 C C . ALA A 1 91 ? -12.899 -3.165 6.505 1.00 93.94 91 ALA A C 1
ATOM 671 O O . ALA A 1 91 ? -12.096 -3.412 7.401 1.00 93.94 91 ALA A O 1
ATOM 672 N N . ARG A 1 92 ? -14.192 -3.499 6.605 1.00 94.69 92 ARG A N 1
ATOM 673 C CA . ARG A 1 92 ? -14.765 -4.198 7.763 1.00 94.69 92 ARG A CA 1
ATOM 674 C C . ARG A 1 92 ? -14.140 -5.577 7.962 1.00 94.69 92 ARG A C 1
ATOM 676 O O . ARG A 1 92 ? -13.902 -5.953 9.103 1.00 94.69 92 ARG A O 1
ATOM 683 N N . GLU A 1 93 ? -13.884 -6.314 6.887 1.00 93.94 93 GLU A N 1
ATOM 684 C CA . GLU A 1 93 ? -13.213 -7.618 6.935 1.00 93.94 93 GLU A CA 1
ATOM 685 C C . GLU A 1 93 ? -11.774 -7.497 7.453 1.00 93.94 93 GLU A C 1
ATOM 687 O O . GLU A 1 93 ? -11.410 -8.180 8.410 1.00 93.94 93 GLU A O 1
ATOM 692 N N . ILE A 1 94 ? -10.992 -6.568 6.893 1.00 92.25 94 ILE A N 1
ATOM 693 C CA . ILE A 1 94 ? -9.610 -6.303 7.325 1.00 92.25 94 ILE A CA 1
ATOM 694 C C . ILE A 1 94 ? -9.577 -5.922 8.810 1.00 92.25 94 ILE A C 1
ATOM 696 O O . ILE A 1 94 ? -8.795 -6.484 9.569 1.00 92.25 94 ILE A O 1
ATOM 700 N N . LEU A 1 95 ? -10.458 -5.015 9.244 1.00 90.56 95 LEU A N 1
ATOM 701 C CA . LEU A 1 95 ? -10.497 -4.521 10.627 1.00 90.56 95 LEU A CA 1
ATOM 702 C C . LEU A 1 95 ? -10.989 -5.557 11.647 1.00 90.56 95 LEU A C 1
ATOM 704 O O . LEU A 1 95 ? -10.709 -5.415 12.835 1.00 90.56 95 LEU A O 1
ATOM 708 N N . LYS A 1 96 ? -11.753 -6.563 11.213 1.00 93.69 96 LYS A N 1
ATOM 709 C CA . LYS A 1 96 ? -12.255 -7.637 12.084 1.00 93.69 96 LYS A CA 1
ATOM 710 C C . LYS A 1 96 ? -11.344 -8.860 12.130 1.00 93.69 96 LYS A C 1
ATOM 712 O O . LYS A 1 96 ? -11.537 -9.714 12.991 1.00 93.69 96 LYS A O 1
ATOM 717 N N . SER A 1 97 ? -10.405 -8.977 11.200 1.00 91.12 97 SER A N 1
ATOM 718 C CA . SER A 1 97 ? -9.530 -10.137 11.099 1.00 91.12 97 SER A CA 1
ATOM 719 C C . SER A 1 97 ? -8.359 -10.031 12.075 1.00 91.12 97 SER A C 1
ATOM 721 O O . SER A 1 97 ? -7.657 -9.021 12.124 1.00 91.12 97 SER A O 1
ATOM 723 N N . SER A 1 98 ? -8.101 -11.108 12.821 1.00 90.19 98 SER A N 1
ATOM 724 C CA . SER A 1 98 ? -6.946 -11.205 13.721 1.00 90.19 98 SER A CA 1
ATOM 725 C C . SER A 1 98 ? -5.606 -11.155 12.980 1.00 90.19 98 SER A C 1
ATOM 727 O O . SER A 1 98 ? -4.607 -10.756 13.568 1.00 90.19 98 SER A O 1
ATOM 729 N N . ALA A 1 99 ? -5.581 -11.475 11.681 1.00 87.94 99 ALA A N 1
AT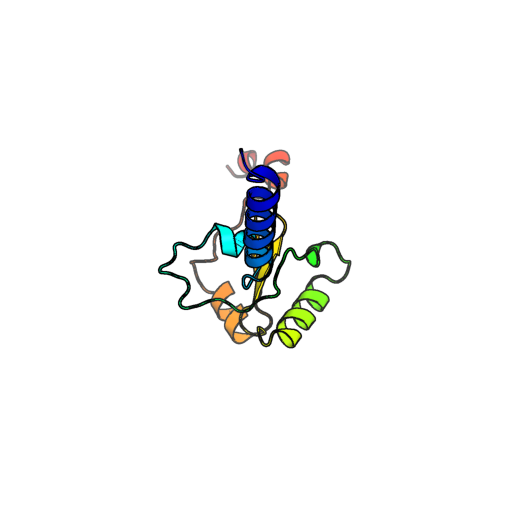OM 730 C CA . ALA A 1 99 ? -4.379 -11.392 10.850 1.00 87.94 99 ALA A CA 1
ATOM 731 C C . ALA A 1 99 ? -3.850 -9.955 10.672 1.00 87.94 99 ALA A C 1
ATOM 733 O O . ALA A 1 99 ? -2.705 -9.773 10.267 1.00 87.94 99 ALA A O 1
ATOM 734 N N . PHE A 1 100 ? -4.672 -8.942 10.968 1.00 84.88 100 PHE A N 1
ATOM 735 C CA . PHE A 1 100 ? -4.303 -7.523 10.927 1.00 84.88 100 PHE A CA 1
ATOM 736 C C . PHE A 1 100 ? -4.359 -6.865 12.316 1.00 84.88 100 PHE A C 1
ATOM 738 O O . PHE A 1 100 ? -4.450 -5.641 12.419 1.00 84.88 100 PHE A O 1
ATOM 745 N N . ALA A 1 101 ? -4.334 -7.661 13.390 1.00 84.00 101 ALA A N 1
ATOM 746 C CA . ALA A 1 101 ? -4.345 -7.142 14.757 1.00 84.00 101 ALA A CA 1
ATOM 747 C C . ALA A 1 101 ? -2.993 -6.539 15.181 1.00 84.00 101 ALA A C 1
ATOM 749 O O . ALA A 1 101 ? -2.962 -5.696 16.081 1.00 84.00 101 ALA A O 1
ATOM 750 N N . ASP A 1 102 ? -1.900 -6.931 14.516 1.00 82.69 102 ASP A N 1
ATOM 751 C CA . ASP A 1 102 ? -0.562 -6.406 14.775 1.00 82.69 102 ASP A CA 1
ATOM 752 C C . ASP A 1 102 ? -0.497 -4.906 14.481 1.00 82.69 102 ASP A C 1
ATOM 754 O O . ASP A 1 102 ? -0.831 -4.432 13.391 1.00 82.69 102 ASP A O 1
ATOM 758 N N . ARG A 1 103 ? -0.026 -4.141 15.468 1.00 72.00 103 ARG A N 1
ATOM 759 C CA . ARG A 1 103 ? 0.258 -2.715 15.314 1.00 72.00 103 ARG A CA 1
ATOM 760 C C . ARG A 1 103 ? 1.766 -2.523 15.411 1.00 72.00 103 ARG A C 1
ATOM 762 O O . ARG A 1 103 ? 2.324 -2.901 16.441 1.00 72.00 103 ARG A O 1
ATOM 769 N N . PRO A 1 104 ? 2.430 -1.938 14.394 1.00 65.31 104 PRO A N 1
ATOM 770 C CA . PRO A 1 104 ? 3.836 -1.590 14.529 1.00 65.31 104 PRO A CA 1
ATOM 771 C C . PRO A 1 104 ? 3.983 -0.698 15.762 1.00 65.31 104 PRO A C 1
ATOM 773 O O . PRO A 1 104 ? 3.264 0.298 15.909 1.00 65.31 104 PRO A O 1
ATOM 776 N N . VAL A 1 105 ? 4.849 -1.117 16.685 1.00 59.94 105 VAL A N 1
ATOM 777 C CA . VAL A 1 105 ? 5.106 -0.388 17.924 1.00 59.94 105 VAL A CA 1
ATOM 778 C C . VAL A 1 105 ? 5.577 1.002 17.521 1.00 59.94 105 VAL A C 1
ATOM 780 O O . VAL A 1 105 ? 6.522 1.148 16.755 1.00 59.94 105 VAL A O 1
ATOM 783 N N . LYS A 1 106 ? 4.882 2.043 17.982 1.00 57.81 106 LYS A N 1
ATOM 784 C CA . LYS A 1 106 ? 5.364 3.408 17.787 1.00 57.81 106 LYS A CA 1
ATOM 785 C C . LYS A 1 106 ? 6.677 3.541 18.557 1.00 57.81 106 LYS A C 1
ATOM 787 O O . LYS A 1 106 ? 6.634 3.499 19.784 1.00 57.81 106 LYS A O 1
ATOM 792 N N . GLU A 1 107 ? 7.794 3.803 17.882 1.00 54.97 107 GLU A N 1
ATOM 793 C CA . GLU A 1 107 ? 9.041 4.236 18.539 1.00 54.97 107 GLU A CA 1
ATOM 794 C C . GLU A 1 107 ? 8.788 5.385 19.537 1.00 54.97 107 GLU A C 1
ATOM 796 O O . GLU A 1 107 ? 9.364 5.414 20.619 1.00 54.97 107 GLU A O 1
ATOM 801 N N . SER A 1 108 ? 7.825 6.275 19.252 1.00 56.47 108 SER A N 1
ATOM 802 C CA . SER A 1 108 ? 7.441 7.356 20.172 1.00 56.47 108 SER A CA 1
ATOM 803 C C . SER A 1 108 ? 6.871 6.862 21.509 1.00 56.47 108 SER A C 1
ATOM 805 O O . SER A 1 108 ? 6.953 7.564 22.509 1.00 56.47 108 SER A O 1
ATOM 807 N N . ALA A 1 109 ? 6.255 5.676 21.549 1.00 54.44 109 ALA A N 1
ATOM 808 C CA . ALA A 1 109 ? 5.795 5.075 22.800 1.00 54.44 109 ALA A CA 1
ATOM 809 C C . ALA A 1 109 ? 6.960 4.473 23.606 1.00 54.44 109 ALA A C 1
ATOM 811 O O . ALA A 1 109 ? 6.887 4.395 24.834 1.00 54.44 109 ALA A O 1
ATOM 812 N N . TYR A 1 110 ? 8.040 4.086 22.922 1.00 55.66 110 TYR A N 1
ATOM 813 C CA . TYR A 1 110 ? 9.270 3.617 23.546 1.00 55.66 110 TYR A CA 1
ATOM 814 C C . TYR A 1 110 ? 10.038 4.779 24.190 1.00 55.66 110 TYR A C 1
ATOM 816 O O . TYR A 1 110 ? 10.424 4.677 25.354 1.00 55.66 110 TYR A O 1
ATOM 824 N N . GLU A 1 111 ? 10.159 5.911 23.483 1.00 59.56 111 GLU A N 1
ATOM 825 C CA . GLU A 1 111 ? 10.809 7.124 24.007 1.00 59.56 111 GLU A CA 1
ATOM 826 C C . GLU A 1 111 ? 10.047 7.777 25.169 1.00 59.56 111 GLU A C 1
ATOM 828 O O . GLU A 1 111 ? 10.656 8.373 26.053 1.00 59.56 111 GLU A O 1
ATOM 833 N N . LEU A 1 112 ? 8.723 7.609 25.232 1.00 60.72 112 LEU A N 1
ATOM 834 C CA . LEU A 1 112 ? 7.899 8.083 26.351 1.00 60.72 112 LEU A CA 1
ATOM 835 C C . LEU A 1 112 ? 7.858 7.110 27.546 1.00 60.72 112 LEU A C 1
ATOM 837 O O . LEU A 1 112 ? 7.051 7.299 28.454 1.00 60.72 112 LEU A O 1
ATOM 841 N N . LEU A 1 113 ? 8.706 6.071 27.567 1.00 58.38 113 LEU A N 1
ATOM 842 C CA . LEU A 1 113 ? 8.803 5.083 28.653 1.00 58.38 113 LEU A CA 1
ATOM 843 C C . LEU A 1 113 ? 7.467 4.401 29.016 1.00 58.38 113 LEU A C 1
ATOM 845 O O . LEU A 1 113 ? 7.314 3.898 30.131 1.00 58.38 113 LEU A O 1
ATOM 849 N N . PHE A 1 114 ? 6.502 4.308 28.092 1.00 57.41 114 PHE A N 1
ATOM 850 C CA . PHE A 1 114 ? 5.219 3.646 28.379 1.00 57.41 114 PHE A CA 1
ATOM 851 C C . PHE A 1 114 ? 5.391 2.166 28.762 1.00 57.41 114 PHE A C 1
ATOM 853 O O . PHE A 1 114 ? 4.587 1.639 29.523 1.00 57.41 114 PHE A O 1
ATOM 860 N N . HIS A 1 115 ? 6.474 1.520 28.315 1.00 57.78 115 HIS A N 1
ATOM 861 C CA . HIS A 1 115 ? 6.844 0.155 28.712 1.00 57.78 115 HIS A CA 1
ATOM 862 C C . HIS A 1 115 ? 7.273 0.029 30.186 1.00 57.78 115 HIS A C 1
ATOM 864 O O . HIS A 1 115 ? 7.303 -1.073 30.715 1.00 57.78 115 HIS A O 1
ATOM 870 N N . ARG A 1 116 ? 7.626 1.139 30.849 1.00 56.56 116 ARG A N 1
ATOM 871 C CA . ARG A 1 116 ? 7.992 1.188 32.274 1.00 56.56 116 ARG A CA 1
ATOM 872 C C . ARG A 1 116 ? 6.814 1.597 33.166 1.00 56.56 116 ARG A C 1
ATOM 874 O O . ARG A 1 116 ? 6.843 1.335 34.362 1.00 56.56 116 ARG A O 1
ATOM 881 N N . ALA A 1 117 ? 5.801 2.251 32.596 1.00 56.78 117 ALA A N 1
ATOM 882 C CA . ALA A 1 117 ? 4.582 2.655 33.299 1.00 56.78 117 ALA A CA 1
ATOM 883 C C . ALA A 1 117 ? 3.463 1.598 33.235 1.00 56.78 117 ALA A C 1
ATOM 885 O O . ALA A 1 117 ? 2.570 1.606 34.078 1.00 56.78 117 ALA A O 1
ATOM 886 N N . MET A 1 118 ? 3.505 0.692 32.255 1.00 55.72 118 MET A N 1
ATOM 887 C CA . MET A 1 118 ? 2.662 -0.503 32.225 1.00 55.72 118 MET A CA 1
ATOM 888 C C . MET A 1 118 ? 3.405 -1.631 32.945 1.00 55.72 118 MET A C 1
ATOM 890 O O . MET A 1 118 ? 4.221 -2.312 32.331 1.00 55.72 118 MET A O 1
ATOM 894 N N . GLY A 1 119 ? 3.206 -1.710 34.265 1.00 56.38 119 GLY A N 1
ATOM 895 C CA . GLY A 1 119 ? 3.769 -2.753 35.131 1.00 56.38 119 GLY A CA 1
ATOM 896 C C . GLY A 1 119 ? 3.302 -4.162 34.797 1.00 56.38 119 GLY A C 1
ATOM 897 O O . GLY A 1 119 ? 2.253 -4.303 34.127 1.00 56.38 119 GLY A O 1
#

Secondary structure (DSSP, 8-state):
--SHHHHHHHHHHHHHHHHHTSTT-HHHHHH--TTSGGG-----SSB--GGGSTTHHHHHHHHHHHTT-SS-EEEEETTEEEEE--SHHHHHHHHH-GGG---PPPHHHHHTTHHHH--

Foldseek 3Di:
DDPPPVVVVVVVVVVVVVQQQQAQENLVSVPDDPVPCPCRQHEHGHADPLVVDPCSVVVVCVRCVVRVRQQKGWHHHPNDIDIDHNDPVSVVVCVPDPVNVDDDDPVVCVVVVVVVVPD

Sequence (119 aa):
NAPALPTLLALLLLALSFLWFSPGGLAWALSAPARRAAAAIPGPPGVLLALSRPLAHRTLAELARAHRAVRLMAFSVGLTRFVVSSHPDTAREILKSSAFADRPVKESAYELLFHRAMG

InterPro domains:
  IPR036396 Cytochrome P450 superfamily [SSF48264] (41-116)
  IPR051996 Plant Cytochrome P450 78A [PTHR47946] (9-119)

pLDDT: mean 78.28, std 13.87, range [43.31, 95.69]